Protein AF-A0A7W7NV38-F1 (afdb_monomer_lite)

Organism: NCBI:txid1428314

Secondary structure (DSSP, 8-state):
--------------------------PPPHHHHHHHHHHHHHHHHHHHHHHHHHHHHHHHHHHHHHHHHHHHT-----TT-HHHHHHHHHHHHHHHHHHHHHHHHHHHHHHHHHHHHHHHHHHHHHHTT-

Sequence (130 aa):
MTGDSAAVRAISPRFASVSVAQSAPATVPPERAAEVCEKAERVTAKAEAHFEKHRQLWTNRQYGQLLARDGERMAFRPNGMADDRKAHLMRAADHLVRQKQVQRISKIARAAQKMMMEGQTNRRQHEMGR

Structure (mmCIF, N/CA/C/O backbone):
data_AF-A0A7W7NV38-F1
#
_entry.id   AF-A0A7W7NV38-F1
#
loop_
_atom_site.group_PDB
_atom_site.id
_atom_site.type_symbol
_atom_site.label_atom_id
_atom_site.label_alt_id
_atom_site.label_comp_id
_atom_site.label_asym_id
_atom_site.label_entity_id
_atom_site.label_seq_id
_atom_site.pdbx_PDB_ins_code
_atom_site.Cartn_x
_atom_site.Cartn_y
_atom_site.Cartn_z
_atom_site.occupancy
_atom_site.B_iso_or_equiv
_atom_site.auth_seq_id
_atom_site.auth_comp_id
_atom_site.auth_asym_id
_atom_site.auth_atom_id
_atom_site.pdbx_PDB_model_num
ATOM 1 N N . MET A 1 1 ? -43.767 69.523 -19.121 1.00 43.31 1 MET A N 1
ATOM 2 C CA . MET A 1 1 ? -43.059 68.320 -19.597 1.00 43.31 1 MET A CA 1
ATOM 3 C C . MET A 1 1 ? -42.417 67.659 -18.397 1.00 43.31 1 MET A C 1
ATOM 5 O O . MET A 1 1 ? -41.551 68.243 -17.765 1.00 43.31 1 MET A O 1
ATOM 9 N N . THR A 1 2 ? -42.988 66.522 -18.028 1.00 42.59 2 THR A N 1
ATOM 10 C CA . THR A 1 2 ? -42.669 65.648 -16.898 1.00 42.59 2 THR A CA 1
ATOM 11 C C . THR A 1 2 ? -41.400 64.849 -17.175 1.00 42.59 2 THR A C 1
ATOM 13 O O . THR A 1 2 ? -41.271 64.258 -18.244 1.00 42.59 2 THR A O 1
ATOM 16 N N . GLY A 1 3 ? -40.487 64.815 -16.208 1.00 46.81 3 GLY A N 1
ATOM 17 C CA . GLY A 1 3 ? -39.299 63.968 -16.224 1.00 46.81 3 GLY A CA 1
ATOM 18 C C . GLY A 1 3 ? -39.090 63.369 -14.840 1.00 46.81 3 GLY A C 1
ATOM 19 O O . GLY A 1 3 ? -38.285 63.877 -14.066 1.00 46.81 3 GLY A O 1
ATOM 20 N N . ASP A 1 4 ? -39.865 62.328 -14.533 1.00 42.38 4 ASP A N 1
ATOM 21 C CA . ASP A 1 4 ? -39.663 61.447 -13.383 1.00 42.38 4 ASP A CA 1
ATOM 22 C C . ASP A 1 4 ? -38.309 60.744 -13.525 1.00 42.38 4 ASP A C 1
ATOM 24 O O . ASP A 1 4 ? -38.109 59.922 -14.421 1.00 42.38 4 ASP A O 1
ATOM 28 N N . SER A 1 5 ? -37.365 61.080 -12.645 1.00 49.31 5 SER A N 1
ATOM 29 C CA . SER A 1 5 ? -36.077 60.396 -12.557 1.00 49.31 5 SER A CA 1
ATOM 30 C C . SER A 1 5 ? -36.163 59.330 -11.469 1.00 49.31 5 SER A C 1
ATOM 32 O O . SER A 1 5 ? -36.357 59.617 -10.287 1.00 49.31 5 SER A O 1
ATOM 34 N N . ALA A 1 6 ? -36.103 58.081 -11.920 1.00 52.47 6 ALA A N 1
ATOM 35 C CA . ALA A 1 6 ? -36.383 56.875 -11.164 1.00 52.47 6 ALA A CA 1
ATOM 36 C C . ALA A 1 6 ? -35.445 56.680 -9.961 1.00 52.47 6 ALA A C 1
ATOM 38 O O . ALA A 1 6 ? -34.221 56.634 -10.083 1.00 52.47 6 ALA A O 1
ATOM 39 N N . ALA A 1 7 ? -36.055 56.472 -8.794 1.00 50.56 7 ALA A N 1
ATOM 40 C CA . ALA A 1 7 ? -35.396 56.002 -7.587 1.00 50.56 7 ALA A CA 1
ATOM 41 C C . ALA A 1 7 ? -34.881 54.564 -7.784 1.00 50.56 7 ALA A C 1
ATOM 43 O O . ALA A 1 7 ? -35.658 53.612 -7.891 1.00 50.56 7 ALA A O 1
ATOM 44 N N . VAL A 1 8 ? -33.559 54.399 -7.796 1.00 51.25 8 VAL A N 1
ATOM 45 C CA . VAL A 1 8 ? -32.898 53.090 -7.782 1.00 51.25 8 VAL A CA 1
ATOM 46 C C . VAL A 1 8 ? -33.066 52.487 -6.385 1.00 51.25 8 VAL A C 1
ATOM 48 O O . VAL A 1 8 ? -32.380 52.856 -5.434 1.00 51.25 8 VAL A O 1
ATOM 51 N N . ARG A 1 9 ? -34.029 51.571 -6.242 1.00 53.31 9 ARG A N 1
ATOM 52 C CA . ARG A 1 9 ? -34.214 50.762 -5.031 1.00 53.31 9 ARG A CA 1
ATOM 53 C C . ARG A 1 9 ? -33.021 49.819 -4.865 1.00 53.31 9 ARG A C 1
ATOM 55 O O . ARG A 1 9 ? -32.839 48.900 -5.658 1.00 53.31 9 ARG A O 1
ATOM 62 N N . ALA A 1 10 ? -32.240 50.033 -3.810 1.00 50.97 10 ALA A N 1
ATOM 63 C CA . ALA A 1 10 ? -31.220 49.100 -3.352 1.00 50.97 10 ALA A CA 1
ATOM 64 C C . ALA A 1 10 ? -31.880 47.776 -2.923 1.00 50.97 10 ALA A C 1
ATOM 66 O O . ALA A 1 10 ? -32.670 47.734 -1.979 1.00 50.97 10 ALA A O 1
ATOM 67 N N . ILE A 1 11 ? -31.573 46.694 -3.638 1.00 55.66 11 ILE A N 1
ATOM 68 C CA . ILE A 1 11 ? -31.994 45.334 -3.296 1.00 55.66 11 ILE A CA 1
ATOM 69 C C . ILE A 1 11 ? -30.910 44.747 -2.391 1.00 55.66 11 ILE A C 1
ATOM 71 O O . ILE A 1 11 ? -29.881 44.270 -2.863 1.00 55.66 11 ILE A O 1
ATOM 75 N N . SER A 1 12 ? -31.131 44.805 -1.080 1.00 55.31 12 SER A N 1
ATOM 76 C CA . SER A 1 12 ? -30.315 44.081 -0.103 1.00 55.31 12 SER A CA 1
ATOM 77 C C . SER A 1 12 ? -30.639 42.582 -0.169 1.00 55.31 12 SER A C 1
ATOM 79 O O . SER A 1 12 ? -31.794 42.215 0.069 1.00 55.31 12 SER A O 1
ATOM 81 N N . PRO A 1 13 ? -29.674 41.680 -0.427 1.00 58.84 13 PRO A N 1
ATOM 82 C CA . PRO A 1 13 ? -29.902 40.256 -0.233 1.00 58.84 13 PRO A CA 1
ATOM 83 C C . PRO A 1 13 ? -29.921 39.947 1.268 1.00 58.84 13 PRO A C 1
ATOM 85 O O . PRO A 1 13 ? -28.913 39.997 1.972 1.00 58.84 13 PRO A O 1
ATOM 88 N N . ARG A 1 14 ? -31.120 39.638 1.761 1.00 51.75 14 ARG A N 1
ATOM 89 C CA . ARG A 1 14 ? -31.396 39.162 3.115 1.00 51.75 14 ARG A CA 1
ATOM 90 C C . ARG A 1 14 ? -30.964 37.694 3.194 1.00 51.75 14 ARG A C 1
ATOM 92 O O . ARG A 1 14 ? -31.757 36.802 2.911 1.00 51.75 14 ARG A O 1
ATOM 99 N N . PHE A 1 15 ? -29.700 37.436 3.523 1.00 58.53 15 PHE A N 1
ATOM 100 C CA . PHE A 1 15 ? -29.247 36.075 3.806 1.00 58.53 15 PHE A CA 1
ATOM 101 C C . PHE A 1 15 ? -29.912 35.594 5.098 1.00 58.53 15 PHE A C 1
ATOM 103 O O . PHE A 1 15 ? -29.660 36.115 6.183 1.00 58.53 15 PHE A O 1
ATOM 110 N N . ALA A 1 16 ? -30.817 34.627 4.958 1.00 49.59 16 ALA A N 1
ATOM 111 C CA . ALA A 1 16 ? -31.389 33.895 6.071 1.00 49.59 16 ALA A CA 1
ATOM 112 C C . ALA A 1 16 ? -30.287 33.038 6.705 1.00 49.59 16 ALA A C 1
ATOM 114 O O . ALA A 1 16 ? -29.790 32.093 6.092 1.00 49.59 16 ALA A O 1
ATOM 115 N N . SER A 1 17 ? -29.901 33.378 7.931 1.00 50.66 17 SER A N 1
ATOM 116 C CA . SER A 1 17 ? -29.057 32.535 8.770 1.00 50.66 17 SER A CA 1
ATOM 117 C C . SER A 1 17 ? -29.823 31.253 9.098 1.00 50.66 17 SER A C 1
ATOM 119 O O . SER A 1 17 ? -30.638 31.220 10.018 1.00 50.66 17 SER A O 1
ATOM 121 N N . VAL A 1 18 ? -29.590 30.191 8.327 1.00 51.22 18 VAL A N 1
ATOM 122 C CA . VAL A 1 18 ? -29.953 28.833 8.736 1.00 51.22 18 VAL A CA 1
ATOM 123 C C . VAL A 1 18 ? -29.021 28.472 9.887 1.00 51.22 18 VAL A C 1
ATOM 125 O O . VAL A 1 18 ? -27.867 28.099 9.680 1.00 51.22 18 VAL A O 1
ATOM 128 N N . SER A 1 19 ? -29.517 28.631 11.114 1.00 52.88 19 SER A N 1
ATOM 129 C CA . SER A 1 19 ? -28.908 28.049 12.306 1.00 52.88 19 SER A CA 1
ATOM 130 C C . SER A 1 19 ? -28.938 26.532 12.164 1.00 52.88 19 SER A C 1
ATOM 132 O O . SER A 1 19 ? -29.910 25.872 12.529 1.00 52.88 19 SER A O 1
ATOM 134 N N . VAL A 1 20 ? -27.862 25.971 11.614 1.00 53.69 20 VAL A N 1
ATOM 135 C CA . VAL A 1 20 ? -27.536 24.560 11.790 1.00 53.69 20 VAL A CA 1
ATOM 136 C C . VAL A 1 20 ? -27.277 24.382 13.278 1.00 53.69 20 VAL A C 1
ATOM 138 O O . VAL A 1 20 ? -26.234 24.785 13.790 1.00 53.69 20 VAL A O 1
ATOM 141 N N . ALA A 1 21 ? -28.251 23.808 13.980 1.00 45.56 21 ALA A N 1
ATOM 142 C CA . ALA A 1 21 ? -28.031 23.245 15.296 1.00 45.56 21 ALA A CA 1
ATOM 143 C C . ALA A 1 21 ? -26.859 22.262 15.173 1.00 45.56 21 ALA A C 1
ATOM 145 O O . ALA A 1 21 ? -26.988 21.186 14.584 1.00 45.56 21 ALA A O 1
ATOM 146 N N . GLN A 1 22 ? -25.692 22.671 15.670 1.00 45.41 22 GLN A N 1
ATOM 147 C CA . GLN A 1 22 ? -24.541 21.805 15.853 1.00 45.41 22 GLN A CA 1
ATOM 148 C C . GLN A 1 22 ? -24.956 20.722 16.849 1.00 45.41 22 GLN A C 1
ATOM 150 O O . GLN A 1 22 ? -24.861 20.893 18.061 1.00 45.41 22 GLN A O 1
ATOM 155 N N . SER A 1 23 ? -25.465 19.604 16.330 1.00 47.59 23 SER A N 1
ATOM 156 C CA . SER A 1 23 ? -25.511 18.355 17.079 1.00 47.59 23 SER A CA 1
ATOM 157 C C . SER A 1 23 ? -24.083 18.051 17.501 1.00 47.59 23 SER A C 1
ATOM 159 O O . SER A 1 23 ? -23.236 17.751 16.657 1.00 47.59 23 SER A O 1
ATOM 161 N N . ALA A 1 24 ? -23.817 18.176 18.799 1.00 52.00 24 ALA A N 1
ATOM 162 C CA . ALA A 1 24 ? -22.558 17.773 19.396 1.00 52.00 24 ALA A CA 1
ATOM 163 C C . ALA A 1 24 ? -22.197 16.356 18.904 1.00 52.00 24 ALA A C 1
ATOM 165 O O . ALA A 1 24 ? -23.080 15.485 18.850 1.00 52.00 24 ALA A O 1
ATOM 166 N N . PRO A 1 25 ? -20.937 16.099 18.507 1.00 52.81 25 PRO A N 1
ATOM 167 C CA . PRO A 1 25 ? -20.530 14.752 18.149 1.00 52.81 25 PRO A CA 1
ATOM 168 C C . PRO A 1 25 ? -20.736 13.879 19.385 1.00 52.81 25 PRO A C 1
ATOM 170 O O . PRO A 1 25 ? -20.136 14.127 20.427 1.00 52.81 25 PRO A O 1
ATOM 173 N N . ALA A 1 26 ? -21.624 12.886 19.291 1.00 53.72 26 ALA A N 1
ATOM 174 C CA . ALA A 1 26 ? -21.798 11.913 20.360 1.00 53.72 26 ALA A CA 1
ATOM 175 C C . ALA A 1 26 ? -20.444 11.245 20.611 1.00 53.72 26 ALA A C 1
ATOM 177 O O . ALA A 1 26 ? -19.930 10.525 19.753 1.00 53.72 26 ALA A O 1
ATOM 178 N N . THR A 1 27 ? -19.846 11.537 21.760 1.00 60.56 27 THR A N 1
ATOM 179 C CA . THR A 1 27 ? -18.511 11.081 22.128 1.00 60.56 27 THR A CA 1
ATOM 180 C C . THR A 1 27 ? -18.498 9.554 22.131 1.00 60.56 27 THR A C 1
ATOM 182 O O . THR A 1 27 ? -19.240 8.918 22.883 1.00 60.56 27 THR A O 1
ATOM 185 N N . VAL A 1 28 ? -17.696 8.944 21.250 1.00 61.66 28 VAL A N 1
ATOM 186 C CA . VAL A 1 28 ? -17.423 7.501 21.318 1.00 61.66 28 VAL A CA 1
ATOM 187 C C . VAL A 1 28 ? -16.853 7.227 22.712 1.00 61.66 28 VAL A C 1
ATOM 189 O O . VAL A 1 28 ? -15.979 7.984 23.139 1.00 61.66 28 VAL A O 1
ATOM 192 N N . PRO A 1 29 ? -17.318 6.194 23.441 1.00 72.25 29 PRO A N 1
ATOM 193 C CA . PRO A 1 29 ? -16.708 5.849 24.718 1.00 72.25 29 PRO A CA 1
ATOM 194 C C . PRO A 1 29 ? -15.199 5.633 24.509 1.00 72.25 29 PRO A C 1
ATOM 196 O O . PRO A 1 29 ? -14.817 4.921 23.571 1.00 72.25 29 PRO A O 1
ATOM 199 N N . PRO A 1 30 ? -14.346 6.261 25.336 1.00 74.31 30 PRO A N 1
ATOM 200 C CA . PRO A 1 30 ? -12.910 6.361 25.077 1.00 74.31 30 PRO A CA 1
ATOM 201 C C . PRO A 1 30 ? -12.234 4.989 24.962 1.00 74.31 30 PRO A C 1
ATOM 203 O O . PRO A 1 30 ? -11.333 4.824 24.147 1.00 74.31 30 PRO A O 1
ATOM 206 N N . GLU A 1 31 ? -12.726 3.987 25.691 1.00 79.88 31 GLU A N 1
ATOM 207 C CA . GLU A 1 31 ? -12.229 2.605 25.654 1.00 79.88 31 GLU A CA 1
ATOM 208 C C . GLU A 1 31 ? -12.382 1.966 24.267 1.00 79.88 31 GLU A C 1
ATOM 210 O O . GLU A 1 31 ? -11.420 1.458 23.698 1.00 79.88 31 GLU A O 1
ATOM 215 N N . ARG A 1 32 ? -13.563 2.081 23.648 1.00 79.06 32 ARG A N 1
ATOM 216 C CA . ARG A 1 32 ? -13.806 1.528 22.307 1.00 79.06 32 ARG A CA 1
ATOM 217 C C . ARG A 1 32 ? -13.011 2.269 21.234 1.00 79.06 32 ARG A C 1
ATOM 219 O O . ARG A 1 32 ? -12.571 1.659 20.261 1.00 79.06 32 ARG A O 1
ATOM 226 N N . ALA A 1 33 ? -12.845 3.583 21.383 1.00 83.75 33 ALA A N 1
ATOM 227 C CA . ALA A 1 33 ? -11.993 4.356 20.485 1.00 83.75 33 ALA A CA 1
ATOM 228 C C . ALA A 1 33 ? -10.531 3.886 20.586 1.00 83.75 33 ALA A C 1
ATOM 230 O O . ALA A 1 33 ? -9.897 3.663 19.556 1.00 83.75 33 ALA A O 1
ATOM 231 N N . ALA A 1 34 ? -10.035 3.648 21.804 1.00 86.56 34 ALA A N 1
ATOM 232 C CA . ALA A 1 34 ? -8.693 3.124 22.043 1.00 86.56 34 A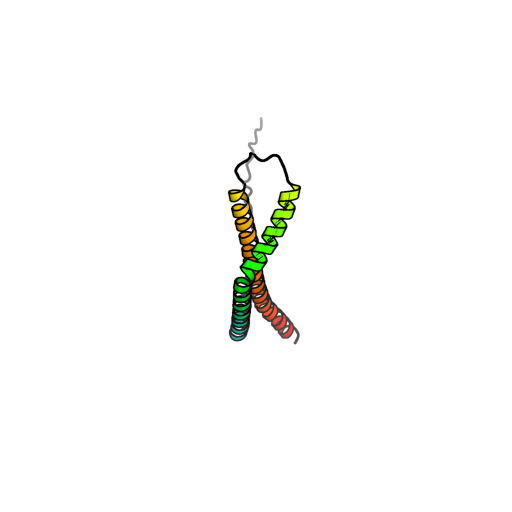LA A CA 1
ATOM 233 C C . ALA A 1 34 ? -8.494 1.724 21.437 1.00 86.56 34 ALA A C 1
ATOM 235 O O . ALA A 1 34 ? -7.513 1.510 20.729 1.00 86.56 34 ALA A O 1
ATOM 236 N N . GLU A 1 35 ? -9.447 0.803 21.611 1.00 89.31 35 GLU A N 1
ATOM 237 C CA . GLU A 1 35 ? -9.390 -0.540 21.008 1.00 89.31 35 GLU A CA 1
ATOM 238 C C . GLU A 1 35 ? -9.330 -0.498 19.472 1.00 89.31 35 GLU A C 1
ATOM 240 O O . GLU A 1 35 ? -8.566 -1.236 18.837 1.00 89.31 35 GLU A O 1
ATOM 245 N N . VAL A 1 36 ? -10.142 0.367 18.849 1.00 89.62 36 VAL A N 1
ATOM 246 C CA . VAL A 1 36 ? -10.150 0.540 17.389 1.00 89.62 36 VAL A CA 1
ATOM 247 C C . VAL A 1 36 ? -8.818 1.120 16.911 1.00 89.62 36 VAL A C 1
ATOM 249 O O . VAL A 1 36 ? -8.281 0.630 15.913 1.00 89.62 36 VAL A O 1
ATOM 252 N N . CYS A 1 37 ? -8.259 2.100 17.626 1.00 90.81 37 CYS A N 1
ATOM 253 C CA . CYS A 1 37 ? -6.941 2.665 17.337 1.00 90.81 37 CYS A CA 1
ATOM 254 C C . CYS A 1 37 ? -5.828 1.615 17.466 1.00 90.81 37 CYS A C 1
ATOM 256 O O . CYS A 1 37 ? -5.101 1.390 16.501 1.00 90.81 37 CYS A O 1
ATOM 258 N N . GLU A 1 38 ? -5.756 0.883 18.579 1.00 93.62 38 GLU A N 1
ATOM 259 C CA . GLU A 1 38 ? -4.739 -0.153 18.813 1.00 93.62 38 GLU A CA 1
ATOM 260 C C . GLU A 1 38 ? -4.809 -1.261 17.746 1.00 93.62 38 GLU A C 1
ATOM 262 O O . GLU A 1 38 ? -3.804 -1.778 17.243 1.00 93.62 38 GLU A O 1
ATOM 267 N N . LYS A 1 39 ? -6.023 -1.653 17.344 1.00 94.25 39 LYS A N 1
ATOM 268 C CA . LYS A 1 39 ? -6.206 -2.613 16.252 1.00 94.25 39 LYS A CA 1
ATOM 269 C C . LYS A 1 39 ? -5.751 -2.037 14.910 1.00 94.25 39 LYS A C 1
ATOM 271 O O . LYS A 1 39 ? -5.099 -2.753 14.147 1.00 94.25 39 LYS A O 1
ATOM 276 N N . ALA A 1 40 ? -6.072 -0.779 14.614 1.00 94.44 40 ALA A N 1
ATOM 277 C CA . ALA A 1 40 ? -5.646 -0.111 13.387 1.00 94.44 40 ALA A CA 1
ATOM 278 C C . ALA A 1 40 ? -4.117 0.013 13.307 1.00 94.44 40 ALA A C 1
ATOM 280 O O . ALA A 1 40 ? -3.542 -0.269 12.253 1.00 94.44 40 ALA A O 1
ATOM 281 N N . GLU A 1 41 ? -3.454 0.336 14.416 1.00 95.81 41 GLU A N 1
ATOM 282 C CA . GLU A 1 41 ? -1.994 0.386 14.529 1.00 95.81 41 GLU A CA 1
ATOM 283 C C . GLU A 1 41 ? -1.367 -0.983 14.266 1.00 95.81 41 GLU A C 1
ATOM 285 O O . GLU A 1 41 ? -0.519 -1.112 13.383 1.00 95.81 41 GLU A O 1
ATOM 290 N N . ARG A 1 42 ? -1.852 -2.047 14.924 1.00 96.94 42 ARG A N 1
ATOM 291 C CA . ARG A 1 42 ? -1.361 -3.418 14.683 1.00 96.94 42 ARG A CA 1
ATOM 292 C C . ARG A 1 42 ? -1.509 -3.849 13.227 1.00 96.94 42 ARG A C 1
ATOM 294 O O . ARG A 1 42 ? -0.626 -4.508 12.676 1.00 96.94 42 ARG A O 1
ATOM 301 N N . VAL A 1 43 ? -2.633 -3.518 12.592 1.00 96.94 43 VAL A N 1
ATOM 302 C CA . VAL A 1 43 ? -2.871 -3.851 11.179 1.00 96.94 43 VAL A CA 1
ATOM 303 C C . VAL A 1 43 ? -1.967 -3.025 10.263 1.00 96.94 43 VAL A C 1
ATOM 305 O O . VAL A 1 43 ? -1.453 -3.565 9.282 1.00 96.94 43 VAL A O 1
ATOM 308 N N . THR A 1 44 ? -1.729 -1.756 10.596 1.00 97.06 44 THR A N 1
ATOM 309 C CA . THR A 1 44 ? -0.812 -0.874 9.862 1.00 97.06 44 THR A CA 1
ATOM 310 C C . THR A 1 44 ? 0.620 -1.395 9.944 1.00 97.06 44 THR A C 1
ATOM 312 O O . THR A 1 44 ? 1.217 -1.648 8.900 1.00 97.06 44 THR A O 1
ATOM 315 N N . ALA A 1 45 ? 1.114 -1.719 11.141 1.00 96.94 45 ALA A N 1
ATOM 316 C CA . ALA A 1 45 ? 2.446 -2.290 11.343 1.00 96.94 45 ALA A CA 1
ATOM 317 C C . ALA A 1 45 ? 2.639 -3.607 10.569 1.00 96.94 45 ALA A C 1
ATOM 319 O O . ALA A 1 45 ? 3.653 -3.817 9.902 1.00 96.94 45 ALA A O 1
ATOM 320 N N . LYS A 1 46 ? 1.630 -4.493 10.566 1.00 97.06 46 LYS A N 1
ATOM 321 C CA . LYS A 1 46 ? 1.653 -5.712 9.735 1.00 97.06 46 LYS A CA 1
ATOM 322 C C . LYS A 1 46 ? 1.690 -5.393 8.240 1.00 97.06 46 LYS A C 1
ATOM 324 O O . LYS A 1 46 ? 2.375 -6.080 7.480 1.00 97.06 46 LYS A O 1
ATOM 329 N N . ALA A 1 47 ? 0.938 -4.388 7.794 1.00 95.88 47 ALA A N 1
ATOM 330 C CA . ALA A 1 47 ? 0.921 -3.974 6.396 1.00 95.88 47 ALA A CA 1
ATOM 331 C C . ALA A 1 47 ? 2.269 -3.387 5.956 1.00 95.88 47 ALA A C 1
ATOM 333 O O . ALA A 1 47 ? 2.692 -3.661 4.833 1.00 95.88 47 ALA A O 1
ATOM 334 N N . GLU A 1 48 ? 2.935 -2.623 6.819 1.00 96.88 48 GLU A N 1
ATOM 335 C CA . GLU A 1 48 ? 4.271 -2.059 6.600 1.00 96.88 48 GLU A CA 1
ATOM 336 C C . GLU A 1 48 ? 5.347 -3.144 6.572 1.00 96.88 48 GLU A C 1
ATOM 338 O O . GLU A 1 48 ? 6.089 -3.230 5.598 1.00 96.88 48 GLU A O 1
ATOM 343 N N . ALA A 1 49 ? 5.367 -4.051 7.551 1.00 97.56 49 ALA A N 1
ATOM 344 C CA . ALA A 1 49 ? 6.306 -5.174 7.564 1.00 97.56 49 ALA A CA 1
ATOM 345 C C . ALA A 1 49 ? 6.159 -6.061 6.314 1.00 97.56 49 ALA A C 1
ATOM 347 O O . ALA A 1 49 ? 7.139 -6.489 5.702 1.00 97.56 49 ALA A O 1
ATOM 348 N N . HIS A 1 50 ? 4.917 -6.311 5.888 1.00 97.31 50 HIS A N 1
ATOM 349 C CA . HIS A 1 50 ? 4.652 -7.060 4.665 1.00 97.31 50 HIS A CA 1
ATOM 350 C C . HIS A 1 50 ? 5.104 -6.309 3.411 1.00 97.31 50 HIS A C 1
ATOM 352 O O . HIS A 1 50 ? 5.563 -6.943 2.458 1.00 97.31 50 HIS A O 1
ATOM 358 N N . PHE A 1 51 ? 4.936 -4.984 3.393 1.00 97.00 51 PHE A N 1
ATOM 359 C CA . PHE A 1 51 ? 5.420 -4.143 2.310 1.00 97.00 51 PHE A CA 1
ATOM 360 C C . PHE A 1 51 ? 6.936 -4.211 2.219 1.00 97.00 51 PHE A C 1
ATOM 362 O O . PHE A 1 51 ? 7.433 -4.537 1.150 1.00 97.00 51 PHE A O 1
ATOM 369 N N . GLU A 1 52 ? 7.653 -4.014 3.321 1.00 96.38 52 GLU A N 1
ATOM 370 C CA . GLU A 1 52 ? 9.115 -4.018 3.311 1.00 96.38 52 GLU A CA 1
ATOM 371 C C . GLU A 1 52 ? 9.670 -5.361 2.821 1.00 96.38 52 GLU A C 1
ATOM 373 O O . GLU A 1 52 ? 10.491 -5.405 1.906 1.00 96.38 52 GLU A O 1
ATOM 378 N N . LYS A 1 53 ? 9.109 -6.475 3.311 1.00 97.62 53 LYS A N 1
ATOM 379 C CA . LYS A 1 53 ? 9.511 -7.826 2.891 1.00 97.62 53 LYS A CA 1
ATOM 380 C C . LYS A 1 53 ? 9.299 -8.097 1.395 1.00 97.62 53 LYS A C 1
ATOM 382 O O . LYS A 1 53 ? 10.068 -8.845 0.797 1.00 97.62 53 LYS A O 1
ATOM 387 N N . HIS A 1 54 ? 8.251 -7.539 0.786 1.00 97.50 54 HIS A N 1
ATOM 388 C CA .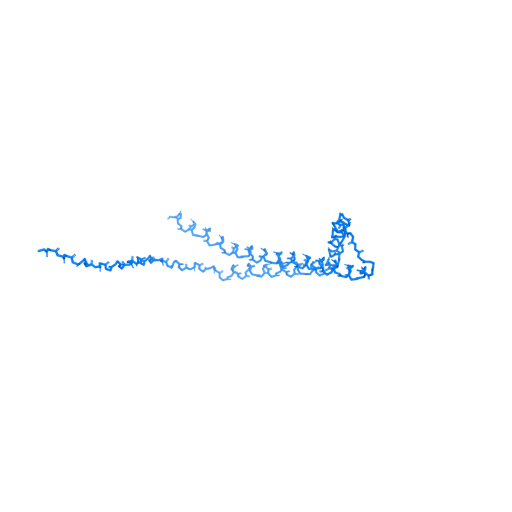 HIS A 1 54 ? 7.856 -7.870 -0.592 1.00 97.50 54 HIS A CA 1
ATOM 389 C C . HIS A 1 54 ? 8.033 -6.719 -1.586 1.00 97.50 54 HIS A C 1
ATOM 391 O O . HIS A 1 54 ? 7.728 -6.887 -2.770 1.00 97.50 54 HIS A O 1
ATOM 397 N N . ARG A 1 55 ? 8.546 -5.563 -1.148 1.00 96.69 55 ARG A N 1
ATOM 398 C CA . ARG A 1 55 ? 8.672 -4.357 -1.972 1.00 96.69 55 ARG A CA 1
ATOM 399 C C . ARG A 1 55 ? 9.452 -4.640 -3.245 1.00 96.69 55 ARG A C 1
ATOM 401 O O . ARG A 1 55 ? 8.964 -4.342 -4.329 1.00 96.69 55 ARG A O 1
ATOM 408 N N . GLN A 1 56 ? 10.621 -5.268 -3.130 1.00 95.88 56 GLN A N 1
ATOM 409 C CA . GLN A 1 56 ? 11.472 -5.557 -4.285 1.00 95.88 56 GLN A CA 1
ATOM 410 C C . GLN A 1 56 ? 10.790 -6.496 -5.291 1.00 95.88 56 GLN A C 1
ATOM 412 O O . GLN A 1 56 ? 10.801 -6.227 -6.492 1.00 95.88 56 GLN A O 1
ATOM 417 N N . LEU A 1 57 ? 10.131 -7.555 -4.807 1.00 97.81 57 LEU A N 1
ATOM 418 C CA . LEU A 1 57 ? 9.361 -8.485 -5.640 1.00 97.81 57 LEU A CA 1
ATOM 419 C C . LEU A 1 57 ? 8.265 -7.745 -6.425 1.00 97.81 57 LEU A C 1
ATOM 421 O O . LEU A 1 57 ? 8.098 -7.941 -7.630 1.00 97.81 57 LEU A O 1
ATOM 425 N N . TRP A 1 58 ? 7.517 -6.874 -5.749 1.00 97.81 58 TRP A N 1
ATOM 426 C CA . TRP A 1 58 ? 6.444 -6.106 -6.372 1.00 97.81 58 TRP A CA 1
ATOM 427 C C . TRP A 1 58 ? 6.960 -5.063 -7.352 1.00 97.81 58 TRP A C 1
ATOM 429 O O . TRP A 1 58 ? 6.376 -4.920 -8.427 1.00 97.81 58 TRP A O 1
ATOM 439 N N . THR A 1 59 ? 8.062 -4.387 -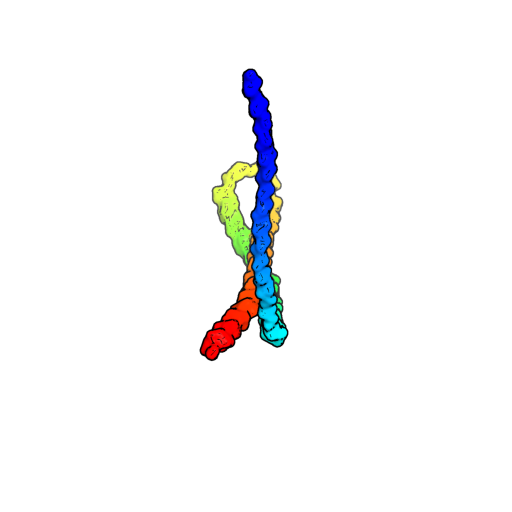7.029 1.00 97.00 59 THR A N 1
ATOM 440 C CA . THR A 1 59 ? 8.717 -3.436 -7.931 1.00 97.00 59 THR A CA 1
ATOM 441 C C . THR A 1 59 ? 9.167 -4.144 -9.202 1.00 97.00 59 THR A C 1
ATOM 443 O O . THR A 1 59 ? 8.833 -3.687 -10.290 1.00 97.00 59 THR A O 1
ATOM 446 N N . ASN A 1 60 ? 9.794 -5.319 -9.097 1.00 95.19 60 ASN A N 1
ATOM 447 C CA . ASN A 1 60 ? 10.195 -6.110 -10.264 1.00 95.19 60 ASN A CA 1
ATOM 448 C C . ASN A 1 60 ? 8.988 -6.542 -11.114 1.00 95.19 60 ASN A C 1
ATOM 450 O O . ASN A 1 60 ? 9.025 -6.458 -12.342 1.00 95.19 60 ASN A O 1
ATOM 454 N N . ARG A 1 61 ? 7.878 -6.940 -10.477 1.00 96.00 61 ARG A N 1
ATOM 455 C CA . ARG A 1 61 ? 6.635 -7.272 -11.190 1.00 96.00 61 ARG A CA 1
ATOM 456 C C . ARG A 1 61 ? 6.043 -6.061 -11.917 1.00 96.00 61 ARG A C 1
ATOM 458 O O . ARG A 1 61 ? 5.589 -6.200 -13.050 1.00 96.00 61 ARG A O 1
ATOM 465 N N . GLN A 1 62 ? 6.016 -4.884 -11.285 1.00 95.50 62 GLN A N 1
ATOM 466 C CA . GLN A 1 62 ? 5.547 -3.650 -11.930 1.00 95.50 62 GLN A CA 1
ATOM 467 C C . GLN A 1 62 ? 6.484 -3.214 -13.059 1.00 95.50 62 GLN A C 1
ATOM 469 O O . GLN A 1 62 ? 6.008 -2.814 -14.116 1.00 95.50 62 GLN A O 1
ATOM 474 N N . TYR A 1 63 ? 7.794 -3.361 -12.878 1.00 94.88 63 TYR A N 1
ATOM 475 C CA . TYR A 1 63 ? 8.783 -3.104 -13.917 1.00 94.88 63 TYR A CA 1
ATOM 476 C C . TYR A 1 63 ? 8.546 -3.983 -15.151 1.00 94.88 63 TYR A C 1
ATOM 478 O O . TYR A 1 63 ? 8.479 -3.456 -16.256 1.00 94.88 63 TYR A O 1
ATOM 486 N N . GLY A 1 64 ? 8.308 -5.288 -14.977 1.00 93.88 64 GLY A N 1
ATOM 487 C CA . GLY A 1 64 ? 7.958 -6.182 -16.088 1.00 93.88 64 GLY A CA 1
ATOM 488 C C . GLY A 1 64 ? 6.692 -5.752 -16.843 1.00 93.88 64 GLY A C 1
ATOM 489 O O . GLY A 1 64 ? 6.655 -5.793 -18.069 1.00 93.88 64 GLY A O 1
ATOM 490 N N . GLN A 1 65 ? 5.671 -5.263 -16.131 1.00 92.94 65 GLN A N 1
ATOM 491 C CA . GLN A 1 65 ? 4.450 -4.730 -16.755 1.00 92.94 65 GLN A CA 1
ATOM 492 C C . GLN A 1 65 ? 4.703 -3.433 -17.531 1.00 92.94 65 GLN A C 1
ATOM 494 O O . GLN A 1 65 ? 4.139 -3.237 -18.607 1.00 92.94 65 GLN A O 1
ATOM 499 N N . LEU A 1 66 ? 5.539 -2.543 -16.993 1.00 91.62 66 LEU A N 1
ATOM 500 C CA . LEU A 1 66 ? 5.931 -1.313 -17.677 1.00 91.62 66 LEU A CA 1
ATOM 501 C C . LEU A 1 66 ? 6.769 -1.616 -18.920 1.00 91.62 66 LEU A C 1
ATOM 503 O O . LEU A 1 66 ? 6.536 -1.006 -19.955 1.00 91.62 66 LEU A O 1
ATOM 507 N N . LEU A 1 67 ? 7.679 -2.590 -18.845 1.00 90.12 67 LEU A N 1
ATOM 508 C CA . LEU A 1 67 ? 8.444 -3.057 -19.999 1.00 90.12 67 LEU A CA 1
ATOM 509 C C . LEU A 1 67 ? 7.542 -3.581 -21.116 1.00 90.12 67 LEU A C 1
ATOM 511 O O . LEU A 1 67 ? 7.757 -3.209 -22.265 1.00 90.12 67 LEU A O 1
ATOM 515 N N . ALA A 1 68 ? 6.538 -4.401 -20.790 1.00 88.38 68 ALA A N 1
ATOM 516 C CA . ALA A 1 68 ? 5.598 -4.926 -21.781 1.00 88.38 68 ALA A CA 1
ATOM 517 C C . ALA A 1 68 ? 4.840 -3.793 -22.499 1.00 88.38 68 ALA A C 1
ATOM 519 O O . ALA A 1 68 ? 4.810 -3.746 -23.725 1.00 88.38 68 ALA A O 1
ATOM 520 N N . ARG A 1 69 ? 4.324 -2.817 -21.739 1.00 84.50 69 ARG A N 1
ATOM 521 C CA . ARG A 1 69 ? 3.616 -1.642 -22.284 1.00 84.50 69 ARG 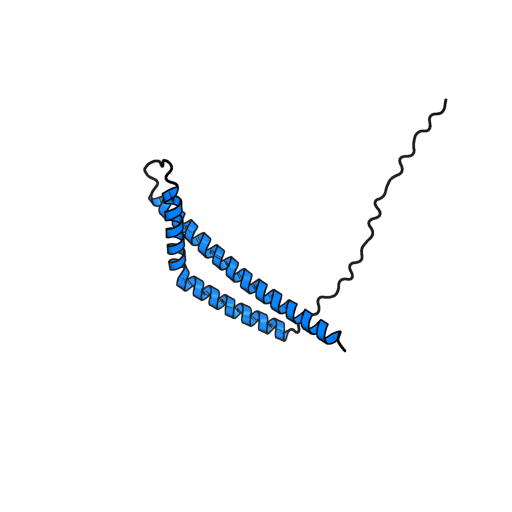A CA 1
ATOM 522 C C . ARG A 1 69 ? 4.508 -0.725 -23.119 1.00 84.50 69 ARG A C 1
ATOM 524 O O . ARG A 1 69 ? 4.062 -0.149 -24.104 1.00 84.50 69 ARG A O 1
ATOM 531 N N . ASP A 1 70 ? 5.754 -0.538 -22.697 1.00 75.06 70 ASP A N 1
ATOM 532 C CA . ASP A 1 70 ? 6.707 0.340 -23.381 1.00 75.06 70 ASP A CA 1
ATOM 533 C C . ASP A 1 70 ? 7.330 -0.358 -24.609 1.00 75.06 70 ASP A C 1
ATOM 535 O O . ASP A 1 70 ? 7.779 0.312 -25.534 1.00 75.06 70 ASP A O 1
ATOM 539 N N . GLY A 1 71 ? 7.328 -1.698 -24.650 1.00 66.44 71 GLY A N 1
ATOM 540 C CA . GLY A 1 71 ? 7.690 -2.510 -25.817 1.00 66.44 71 GLY A CA 1
ATOM 541 C C . GLY A 1 71 ? 6.664 -2.447 -26.955 1.00 66.44 71 GLY A C 1
ATOM 542 O O . GLY A 1 71 ? 7.055 -2.435 -28.116 1.00 66.44 71 GLY A O 1
ATOM 543 N N . GLU A 1 72 ? 5.372 -2.308 -26.641 1.00 61.31 72 GLU A N 1
ATOM 544 C CA . GLU A 1 72 ? 4.311 -2.044 -27.632 1.00 61.31 72 GLU A CA 1
ATOM 545 C C . GLU A 1 72 ? 4.395 -0.625 -28.228 1.00 61.31 72 GLU A C 1
ATOM 547 O O . GLU A 1 72 ? 3.908 -0.365 -29.325 1.00 61.31 72 GLU A O 1
ATOM 552 N N . ARG A 1 73 ? 5.042 0.306 -27.517 1.00 61.03 73 ARG A N 1
ATOM 553 C CA . ARG A 1 73 ? 5.154 1.732 -27.859 1.00 61.03 73 ARG A CA 1
ATOM 554 C C . ARG A 1 73 ? 6.447 2.102 -28.595 1.00 61.03 73 ARG A C 1
ATOM 556 O O . ARG A 1 73 ? 6.847 3.260 -28.516 1.00 61.03 73 ARG A O 1
ATOM 563 N N . MET A 1 74 ? 7.103 1.162 -29.287 1.00 56.22 74 MET A N 1
ATOM 564 C CA . MET A 1 74 ? 8.375 1.364 -30.012 1.00 56.22 74 MET A CA 1
ATOM 565 C C . MET A 1 74 ? 8.269 2.414 -31.138 1.00 56.22 74 MET A C 1
ATOM 567 O O . MET A 1 74 ? 8.279 2.110 -32.326 1.00 56.22 74 MET A O 1
ATOM 571 N N . ALA A 1 75 ? 8.188 3.681 -30.749 1.00 57.69 75 ALA A N 1
ATOM 572 C CA . ALA A 1 75 ? 8.446 4.834 -31.578 1.00 57.69 75 ALA A CA 1
ATOM 573 C C . ALA A 1 75 ? 9.958 5.078 -31.582 1.00 57.69 75 ALA A C 1
ATOM 575 O O . ALA A 1 75 ? 10.586 5.090 -30.520 1.00 57.69 75 ALA A O 1
ATOM 576 N N . PHE A 1 76 ? 10.500 5.239 -32.790 1.00 54.75 76 PHE A N 1
ATOM 577 C CA . PHE A 1 76 ? 11.817 5.779 -33.137 1.00 54.75 76 PHE A CA 1
ATOM 578 C C . PHE A 1 76 ? 12.547 6.433 -31.948 1.00 54.75 76 PHE A C 1
ATOM 580 O O . PHE A 1 76 ? 12.188 7.532 -31.521 1.00 54.75 76 PHE A O 1
ATOM 587 N N . ARG A 1 77 ? 13.570 5.766 -31.396 1.00 61.28 77 ARG A N 1
ATOM 588 C CA . ARG A 1 77 ? 14.439 6.361 -30.369 1.00 61.28 77 ARG A CA 1
ATOM 589 C C . ARG A 1 77 ? 15.849 6.573 -30.915 1.00 61.28 77 ARG A C 1
ATOM 591 O O . ARG A 1 77 ? 16.362 5.682 -31.588 1.00 61.28 77 ARG A O 1
ATOM 598 N N . PRO A 1 78 ? 16.486 7.715 -30.607 1.00 62.00 78 PRO A N 1
ATOM 599 C CA . PRO A 1 78 ? 17.889 7.931 -30.926 1.00 62.00 78 PRO A CA 1
ATOM 600 C C . PRO A 1 78 ? 18.771 6.961 -30.123 1.00 62.00 78 PRO A C 1
ATOM 602 O O . PRO A 1 78 ? 18.551 6.736 -28.928 1.00 62.00 78 PRO A O 1
ATOM 605 N N . ASN A 1 79 ? 19.756 6.364 -30.793 1.00 59.59 79 ASN A N 1
ATOM 606 C CA . ASN A 1 79 ? 20.670 5.383 -30.210 1.00 59.59 79 ASN A CA 1
ATOM 607 C C . ASN A 1 79 ? 21.520 6.031 -29.097 1.00 59.59 79 ASN A C 1
ATOM 609 O O . ASN A 1 79 ? 22.156 7.052 -29.336 1.00 59.59 79 ASN A O 1
ATOM 613 N N . GLY A 1 80 ? 21.532 5.441 -27.890 1.00 63.34 80 GLY A N 1
ATOM 614 C CA . GLY A 1 80 ? 22.410 5.856 -26.776 1.00 63.34 80 GLY A CA 1
ATOM 615 C C . GLY A 1 80 ? 21.760 6.006 -25.389 1.00 63.34 80 GLY A C 1
ATOM 616 O O . GLY A 1 80 ? 22.472 6.082 -24.399 1.00 63.34 80 GLY A O 1
ATOM 617 N N . MET A 1 81 ? 20.425 5.995 -25.278 1.00 64.44 81 MET A N 1
ATOM 618 C CA . MET A 1 81 ? 19.688 6.291 -24.023 1.00 64.44 81 MET A CA 1
ATOM 619 C C . MET A 1 81 ? 19.181 5.042 -23.260 1.00 64.44 81 MET A C 1
ATOM 621 O O . MET A 1 81 ? 18.180 5.091 -22.539 1.00 64.44 81 MET A O 1
ATOM 625 N N . ALA A 1 82 ? 19.793 3.872 -23.464 1.00 63.03 82 ALA A N 1
ATOM 626 C CA . ALA A 1 82 ? 19.245 2.601 -22.974 1.00 63.03 82 ALA A CA 1
ATOM 627 C C . ALA A 1 82 ? 19.344 2.425 -21.443 1.00 63.03 82 ALA A C 1
ATOM 629 O O . ALA A 1 82 ? 18.378 1.972 -20.819 1.00 63.03 82 ALA A O 1
ATOM 630 N N . ASP A 1 83 ? 20.461 2.820 -20.825 1.00 63.53 83 ASP A N 1
ATOM 631 C CA . ASP A 1 83 ? 20.671 2.666 -19.377 1.00 63.53 83 ASP A CA 1
ATOM 632 C C . ASP A 1 83 ? 19.793 3.619 -18.553 1.00 63.53 83 ASP A C 1
ATOM 634 O O . ASP A 1 83 ? 19.196 3.216 -17.545 1.00 63.53 83 ASP A O 1
ATOM 638 N N . ASP A 1 84 ? 19.576 4.837 -19.056 1.00 77.75 84 ASP A N 1
ATOM 639 C CA . ASP A 1 84 ? 18.630 5.791 -18.474 1.00 77.75 84 ASP A CA 1
ATOM 640 C C . ASP A 1 84 ? 17.196 5.257 -18.475 1.00 77.75 84 ASP A C 1
ATOM 642 O O . ASP A 1 84 ? 16.434 5.488 -17.529 1.00 77.75 84 ASP A O 1
ATOM 646 N N . ARG A 1 85 ? 16.822 4.471 -19.494 1.00 80.31 85 ARG A N 1
ATOM 647 C CA . ARG A 1 85 ? 15.481 3.882 -19.600 1.00 80.31 85 ARG A CA 1
ATOM 648 C C . ARG A 1 85 ? 15.230 2.854 -18.508 1.00 80.31 85 ARG A C 1
ATOM 650 O O . ARG A 1 85 ? 14.186 2.909 -17.857 1.00 80.31 85 ARG A O 1
ATOM 657 N N . LYS A 1 86 ? 16.153 1.913 -18.298 1.00 86.69 86 LYS A N 1
ATOM 658 C CA . LYS A 1 86 ? 15.996 0.884 -17.259 1.00 86.69 86 LYS A CA 1
ATOM 659 C C . LYS A 1 86 ? 15.855 1.535 -15.885 1.00 86.69 86 LYS A C 1
ATOM 661 O O . LYS A 1 86 ? 14.924 1.208 -15.147 1.00 86.69 86 LYS A O 1
ATOM 666 N N . ALA A 1 87 ? 16.728 2.492 -15.570 1.00 88.06 87 ALA A N 1
ATOM 667 C CA . ALA A 1 87 ? 16.667 3.238 -14.318 1.00 88.06 87 ALA A CA 1
ATOM 668 C C . ALA A 1 87 ? 15.354 4.029 -14.183 1.00 88.06 87 ALA A C 1
ATOM 670 O O . ALA A 1 87 ? 14.724 4.013 -13.125 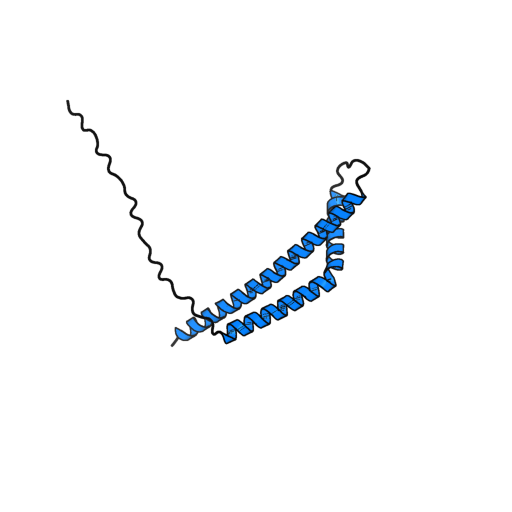1.00 88.06 87 ALA A O 1
ATOM 671 N N . HIS A 1 88 ? 14.895 4.679 -15.256 1.00 89.50 88 HIS A N 1
ATOM 672 C CA . HIS A 1 88 ? 13.622 5.399 -15.279 1.00 89.50 88 HIS A CA 1
ATOM 673 C C . HIS A 1 88 ? 12.424 4.480 -15.004 1.00 89.50 88 HIS A C 1
ATOM 675 O O . HIS A 1 88 ? 11.622 4.767 -14.115 1.00 89.50 88 HIS A O 1
ATOM 681 N N . LEU A 1 89 ? 12.328 3.350 -15.704 1.00 90.94 89 LEU A N 1
ATOM 682 C CA . LEU A 1 89 ? 11.236 2.392 -15.531 1.00 90.94 89 LEU A CA 1
ATOM 683 C C . LEU A 1 89 ? 11.256 1.735 -14.145 1.00 90.94 89 LEU A C 1
ATOM 685 O O . LEU A 1 89 ? 10.199 1.537 -13.551 1.00 90.94 89 LEU A O 1
ATOM 689 N N . MET A 1 90 ? 12.438 1.445 -13.595 1.00 93.31 90 MET A N 1
ATOM 690 C CA . MET A 1 90 ? 12.570 0.948 -12.222 1.00 93.31 90 MET A CA 1
ATOM 691 C C . MET A 1 90 ? 12.106 1.981 -11.189 1.00 93.31 90 MET A C 1
ATOM 693 O O . MET A 1 90 ? 11.383 1.627 -10.257 1.00 93.31 90 MET A O 1
ATOM 697 N N . ARG A 1 91 ? 12.451 3.265 -11.369 1.00 93.25 91 ARG A N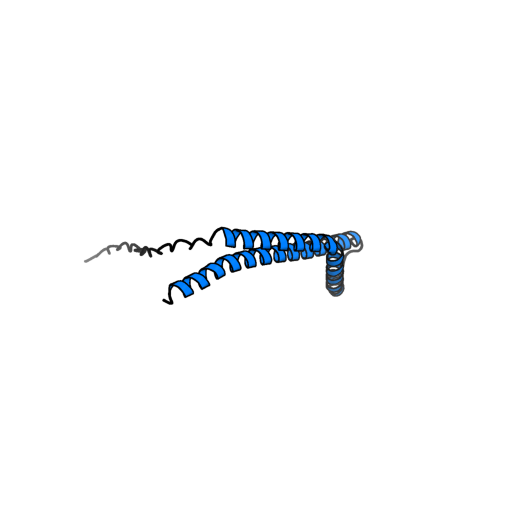 1
ATOM 698 C CA . ARG A 1 91 ? 11.950 4.356 -10.512 1.00 93.25 91 ARG A CA 1
ATOM 699 C C . ARG A 1 91 ? 10.429 4.487 -10.598 1.00 93.25 91 ARG A C 1
ATOM 701 O O . ARG A 1 91 ? 9.770 4.600 -9.566 1.00 93.25 91 ARG A O 1
ATOM 708 N N . ALA A 1 92 ? 9.867 4.415 -11.803 1.00 94.62 92 ALA A N 1
ATOM 709 C CA . ALA A 1 92 ? 8.421 4.446 -12.007 1.00 94.62 92 ALA A CA 1
ATOM 710 C C . ALA A 1 92 ? 7.723 3.245 -11.341 1.00 94.62 92 ALA A C 1
ATOM 712 O O . ALA A 1 92 ? 6.710 3.413 -10.661 1.00 94.62 92 ALA A O 1
ATOM 713 N N . ALA A 1 93 ? 8.288 2.042 -11.474 1.00 95.88 93 ALA A N 1
ATOM 714 C CA . ALA A 1 93 ? 7.776 0.837 -10.832 1.00 95.88 93 ALA A CA 1
ATOM 715 C C . ALA A 1 93 ? 7.775 0.950 -9.298 1.00 95.88 93 ALA A C 1
ATOM 717 O O . ALA A 1 93 ? 6.756 0.656 -8.669 1.00 95.88 93 ALA A O 1
ATOM 718 N N . ASP A 1 94 ? 8.873 1.423 -8.696 1.00 96.19 94 ASP A N 1
ATOM 719 C CA . ASP A 1 94 ? 8.964 1.626 -7.243 1.00 96.19 94 ASP A CA 1
ATOM 720 C C . ASP A 1 94 ? 7.946 2.669 -6.766 1.00 96.19 94 ASP A C 1
ATOM 722 O O . ASP A 1 94 ? 7.269 2.468 -5.756 1.00 96.19 94 ASP A O 1
ATOM 726 N N . HIS A 1 95 ? 7.767 3.752 -7.528 1.00 97.00 95 HIS A N 1
ATOM 727 C CA . HIS A 1 95 ? 6.775 4.778 -7.220 1.00 97.00 95 HIS A CA 1
ATOM 728 C C . HIS A 1 95 ? 5.346 4.215 -7.195 1.00 97.00 95 HIS A C 1
ATOM 730 O O . HIS A 1 95 ? 4.608 4.458 -6.240 1.00 97.00 95 HIS A O 1
ATOM 736 N N . LEU A 1 96 ? 4.965 3.403 -8.188 1.00 96.31 96 LEU A N 1
ATOM 737 C CA . LEU A 1 96 ? 3.646 2.756 -8.230 1.00 96.31 96 LEU A CA 1
ATOM 738 C C . LEU A 1 96 ? 3.420 1.818 -7.037 1.00 96.31 96 LEU A C 1
ATOM 740 O O . LEU A 1 96 ? 2.325 1.772 -6.473 1.00 96.31 96 LEU A O 1
ATOM 744 N N . VAL A 1 97 ? 4.452 1.073 -6.636 1.00 97.25 97 VAL A N 1
ATOM 745 C CA . VAL A 1 97 ? 4.392 0.177 -5.473 1.00 97.25 97 VAL A CA 1
ATOM 746 C C . VAL A 1 97 ? 4.208 0.973 -4.179 1.00 97.25 97 VAL A C 1
ATOM 748 O O . VAL A 1 97 ? 3.325 0.643 -3.384 1.00 97.25 97 VAL A O 1
ATOM 751 N N . ARG A 1 98 ? 4.950 2.072 -3.997 1.00 96.88 98 ARG A N 1
ATOM 752 C CA . ARG A 1 98 ? 4.784 2.978 -2.848 1.00 96.88 98 ARG A CA 1
ATOM 753 C C . ARG A 1 98 ? 3.398 3.621 -2.811 1.00 96.88 98 ARG A C 1
ATOM 755 O O . ARG A 1 98 ? 2.771 3.631 -1.756 1.00 96.88 98 ARG A O 1
ATOM 762 N N . GLN A 1 99 ? 2.880 4.095 -3.944 1.00 97.56 99 GLN A N 1
ATOM 763 C CA . GLN A 1 99 ? 1.527 4.661 -4.011 1.00 97.56 99 GLN A CA 1
ATOM 764 C C . GLN A 1 99 ? 0.462 3.652 -3.565 1.00 97.56 99 GLN A C 1
ATOM 766 O O . GLN A 1 99 ? -0.424 3.993 -2.781 1.00 97.56 99 GLN A O 1
ATOM 771 N N . LYS A 1 100 ? 0.563 2.392 -4.013 1.00 95.88 100 LYS A N 1
ATOM 772 C CA . LYS A 1 100 ? -0.351 1.322 -3.581 1.00 95.88 100 LYS A CA 1
ATOM 773 C C . LYS A 1 100 ? -0.280 1.083 -2.072 1.00 95.88 100 LYS A C 1
ATOM 775 O O . LYS A 1 100 ? -1.318 0.858 -1.451 1.00 95.88 100 LYS A O 1
ATOM 780 N N . GLN A 1 101 ? 0.908 1.169 -1.473 1.00 96.88 101 GLN A N 1
ATOM 781 C CA . GLN A 1 101 ? 1.064 1.052 -0.023 1.00 96.88 101 GLN A CA 1
ATOM 782 C C . GLN A 1 101 ? 0.432 2.225 0.726 1.00 96.88 101 GLN A C 1
ATOM 784 O O . GLN A 1 101 ? -0.320 1.997 1.671 1.00 96.88 101 GLN A O 1
ATOM 789 N N . VAL A 1 102 ? 0.653 3.462 0.273 1.00 97.19 102 VAL A N 1
ATOM 790 C CA . VAL A 1 102 ? 0.001 4.649 0.851 1.00 97.19 102 VAL A CA 1
ATOM 791 C C . VAL A 1 102 ? -1.519 4.489 0.809 1.00 97.19 102 VAL A C 1
ATOM 793 O O . VAL A 1 102 ? -2.184 4.632 1.832 1.00 97.19 102 VAL A O 1
ATOM 796 N N . GLN A 1 103 ? -2.077 4.082 -0.336 1.00 97.44 103 GLN A N 1
ATOM 797 C CA . GLN A 1 103 ? -3.513 3.822 -0.469 1.00 97.44 103 GLN A CA 1
ATOM 798 C C . GLN A 1 103 ? -4.006 2.722 0.481 1.00 97.44 103 GLN A C 1
ATOM 800 O O . GLN A 1 103 ? -5.105 2.829 1.028 1.00 97.44 103 GLN A O 1
ATOM 805 N N . ARG A 1 104 ? -3.220 1.658 0.683 1.00 96.00 104 ARG A N 1
ATOM 806 C CA . ARG A 1 104 ? -3.549 0.577 1.622 1.00 96.00 104 ARG A CA 1
ATOM 807 C C . ARG A 1 104 ? -3.625 1.095 3.058 1.00 96.00 104 ARG A C 1
ATOM 809 O O . ARG A 1 104 ? -4.608 0.805 3.735 1.00 96.00 104 ARG A O 1
ATOM 816 N N . ILE A 1 105 ? -2.648 1.891 3.490 1.00 96.75 105 ILE A N 1
ATOM 817 C CA . ILE A 1 105 ? -2.634 2.514 4.822 1.00 96.75 105 ILE A CA 1
ATOM 818 C C . ILE A 1 105 ? -3.830 3.462 4.978 1.00 96.75 105 ILE A C 1
ATOM 820 O O . ILE A 1 105 ? -4.575 3.364 5.952 1.00 96.75 105 ILE A O 1
ATOM 824 N N . SER A 1 106 ? -4.112 4.304 3.978 1.00 95.94 106 SER A N 1
ATOM 825 C CA . SER A 1 106 ? -5.284 5.188 4.008 1.00 95.94 106 SER A CA 1
ATOM 826 C C . SER A 1 106 ? -6.605 4.419 4.118 1.00 95.94 106 SER A C 1
ATOM 828 O O . SER A 1 106 ? -7.526 4.877 4.790 1.00 95.94 106 SER A O 1
ATOM 830 N N . LYS A 1 107 ? -6.723 3.242 3.488 1.00 96.56 107 LYS A N 1
ATOM 831 C CA . LYS A 1 107 ? -7.911 2.381 3.625 1.00 96.56 107 LYS A CA 1
ATOM 832 C C . LYS A 1 107 ? -8.062 1.829 5.042 1.00 96.56 107 LYS A C 1
ATOM 834 O O . LYS A 1 107 ? -9.186 1.790 5.533 1.00 96.56 107 LYS A O 1
ATOM 839 N N . ILE A 1 108 ? -6.965 1.445 5.698 1.00 93.56 108 ILE A N 1
ATOM 840 C CA . ILE A 1 108 ? -6.981 1.002 7.102 1.00 93.56 108 ILE A CA 1
ATOM 841 C C . ILE A 1 108 ? -7.476 2.143 7.999 1.00 93.56 108 ILE A C 1
ATOM 843 O O . ILE A 1 108 ? -8.412 1.946 8.772 1.00 93.56 108 ILE A O 1
ATOM 847 N N . ALA A 1 109 ? -6.932 3.351 7.826 1.00 93.25 109 ALA A N 1
ATOM 848 C CA . ALA A 1 109 ? -7.354 4.529 8.585 1.00 93.25 109 ALA A CA 1
ATOM 849 C C . ALA A 1 109 ? -8.843 4.864 8.372 1.00 93.25 109 ALA A C 1
ATOM 851 O O . ALA A 1 109 ? -9.579 5.079 9.333 1.00 93.25 109 ALA A O 1
ATOM 852 N N . ARG A 1 110 ? -9.326 4.835 7.121 1.00 94.00 110 ARG A N 1
ATOM 853 C CA . ARG A 1 110 ? -10.751 5.052 6.810 1.00 94.00 110 ARG A CA 1
ATOM 854 C C . ARG A 1 110 ? -11.652 3.978 7.420 1.00 94.00 110 ARG A C 1
ATOM 856 O O . ARG A 1 110 ? -12.739 4.297 7.889 1.00 94.00 110 ARG A O 1
ATOM 863 N N . ALA A 1 111 ? -11.220 2.718 7.425 1.00 92.12 111 ALA A N 1
ATOM 864 C CA . ALA A 1 111 ? -11.972 1.638 8.058 1.00 92.12 111 ALA A CA 1
ATOM 865 C C . ALA A 1 111 ? -12.068 1.836 9.579 1.00 92.12 111 ALA A C 1
ATOM 867 O O . ALA A 1 111 ? -13.151 1.682 10.138 1.00 92.12 111 ALA A O 1
ATOM 868 N N . ALA A 1 112 ? -10.976 2.252 10.229 1.00 91.88 112 ALA A N 1
ATOM 869 C CA . ALA A 1 112 ? -10.975 2.595 11.650 1.00 91.88 112 ALA A CA 1
ATOM 870 C C . ALA A 1 112 ? -11.945 3.753 11.952 1.00 91.88 112 ALA A C 1
ATOM 872 O O . ALA A 1 112 ? -12.776 3.647 12.851 1.00 91.88 112 ALA A O 1
ATOM 873 N N . GLN A 1 113 ? -11.923 4.814 11.136 1.00 90.25 113 GLN A N 1
ATOM 874 C CA . GLN A 1 113 ? -12.879 5.925 11.237 1.00 90.25 113 GLN A CA 1
ATOM 875 C C . GLN A 1 113 ? -14.333 5.466 11.089 1.00 90.25 113 GLN A C 1
ATOM 877 O O . GLN A 1 113 ? -15.181 5.844 11.896 1.00 90.25 113 GLN A O 1
ATOM 882 N N . LYS A 1 114 ? -14.620 4.602 10.109 1.00 89.38 114 LYS A N 1
ATOM 883 C CA . LYS A 1 114 ? -15.965 4.048 9.910 1.00 89.38 114 LYS A CA 1
ATOM 884 C C . LYS A 1 114 ? -16.430 3.237 11.121 1.00 89.38 114 LYS A C 1
ATOM 886 O O . LYS A 1 114 ? -17.559 3.414 11.559 1.00 89.38 114 LYS A O 1
ATOM 891 N N . MET A 1 115 ? -15.560 2.410 11.706 1.00 85.81 115 MET A N 1
ATOM 892 C CA . MET A 1 115 ? -15.880 1.620 12.905 1.00 85.81 115 MET A CA 1
ATOM 893 C C . MET A 1 115 ? -16.182 2.493 14.128 1.00 85.81 115 MET A C 1
ATOM 895 O O . MET A 1 115 ? -17.059 2.148 14.923 1.00 85.81 115 MET A O 1
ATOM 899 N N . MET A 1 116 ? -15.493 3.629 14.268 1.00 84.69 116 MET A N 1
ATOM 900 C CA . MET A 1 116 ? -15.796 4.606 15.315 1.00 84.69 116 MET A CA 1
ATOM 901 C C . MET A 1 116 ? -17.183 5.237 15.113 1.00 84.69 116 MET A C 1
ATOM 903 O O . MET A 1 116 ? -17.920 5.388 16.084 1.00 84.69 116 MET A O 1
ATOM 907 N N . MET A 1 117 ? -17.571 5.533 13.867 1.00 79.88 117 MET A N 1
ATOM 908 C CA . MET A 1 117 ? -18.878 6.124 13.538 1.00 79.88 117 MET A CA 1
ATOM 909 C C . MET A 1 117 ? -20.045 5.124 13.612 1.00 79.88 117 MET A C 1
ATOM 911 O O . MET A 1 117 ? -21.089 5.433 14.179 1.00 79.88 117 MET A O 1
ATOM 915 N N . GLU A 1 118 ? -19.888 3.900 13.102 1.00 74.75 118 GLU A N 1
ATOM 916 C CA . GLU A 1 118 ? -20.929 2.853 13.159 1.00 74.75 118 GLU A CA 1
ATOM 917 C C . GLU A 1 118 ? -21.218 2.402 14.600 1.00 74.75 118 GLU A C 1
ATOM 919 O O . GLU A 1 118 ? -22.340 2.026 14.949 1.00 74.75 118 GLU A O 1
ATOM 924 N N . GLY A 1 119 ? -20.222 2.505 15.487 1.00 60.97 119 GLY A N 1
ATOM 925 C CA . GLY A 1 119 ? -20.430 2.343 16.921 1.00 60.97 119 GLY A CA 1
ATOM 926 C C . GLY A 1 119 ? -21.400 3.356 17.537 1.00 60.97 119 GLY A C 1
ATOM 927 O O . GLY A 1 119 ? -22.019 3.041 18.554 1.00 60.97 119 GLY A O 1
ATOM 928 N N . GLN A 1 120 ? -21.567 4.531 16.921 1.00 58.75 120 GLN A N 1
ATOM 929 C CA . GLN A 1 120 ? -22.466 5.592 17.383 1.00 58.75 120 GLN A CA 1
ATOM 930 C C . GLN A 1 120 ? -23.900 5.392 16.878 1.00 58.75 120 GLN A C 1
ATOM 932 O O . GLN A 1 120 ? -24.851 5.631 17.624 1.00 58.75 120 GLN A O 1
ATOM 937 N N . THR A 1 121 ? -24.082 4.933 15.635 1.00 58.41 121 THR A N 1
ATOM 938 C CA . THR A 1 121 ? -25.416 4.767 15.030 1.00 58.41 121 THR A CA 1
ATOM 939 C C . THR A 1 121 ? -26.215 3.640 15.677 1.00 58.41 121 THR A C 1
ATOM 941 O O . THR A 1 121 ? -27.400 3.822 15.950 1.00 58.41 121 THR A O 1
ATOM 944 N N . ASN A 1 122 ? -25.570 2.516 16.010 1.00 58.09 122 ASN A N 1
ATOM 945 C CA . ASN A 1 122 ? -26.255 1.384 16.647 1.00 58.09 122 ASN A CA 1
ATOM 946 C C . ASN A 1 122 ? -26.674 1.687 18.096 1.00 58.09 122 ASN A C 1
ATOM 948 O O . ASN A 1 122 ? -27.707 1.197 18.542 1.00 58.09 122 ASN A O 1
ATOM 952 N N . ARG A 1 123 ? -25.922 2.528 18.827 1.00 57.25 123 ARG A N 1
ATOM 953 C CA . ARG A 1 123 ? -26.330 2.988 20.168 1.00 57.25 123 ARG A CA 1
ATOM 954 C C . ARG A 1 123 ? -27.566 3.882 20.107 1.00 57.25 123 ARG A C 1
ATOM 956 O O . ARG A 1 123 ? -28.525 3.629 20.824 1.00 57.25 123 ARG A O 1
ATOM 963 N N . ARG A 1 124 ? -27.583 4.862 19.196 1.00 57.09 124 ARG A N 1
ATOM 964 C CA . ARG A 1 124 ? -28.727 5.775 19.031 1.00 57.09 124 ARG A CA 1
ATOM 965 C C . ARG A 1 124 ? -30.014 5.048 18.632 1.00 57.09 124 ARG A C 1
ATOM 967 O O . ARG A 1 124 ? -31.078 5.397 19.126 1.00 57.09 124 ARG A O 1
ATOM 974 N N . GLN A 1 125 ? -29.933 4.027 17.776 1.00 58.06 125 GLN A N 1
ATOM 975 C CA . GLN A 1 125 ? -31.108 3.216 17.420 1.00 58.06 125 GLN A CA 1
ATOM 976 C C . GLN A 1 125 ? -31.650 2.408 18.606 1.00 58.06 125 GLN A C 1
ATOM 978 O O . GLN A 1 125 ? -32.858 2.241 18.725 1.00 58.06 125 GLN A O 1
ATOM 983 N N . HIS A 1 126 ? -30.776 1.944 19.500 1.00 55.97 126 HIS A N 1
ATOM 984 C CA . HIS A 1 126 ? -31.182 1.195 20.688 1.00 55.97 126 HIS A CA 1
ATOM 985 C C . HIS A 1 126 ? -31.749 2.096 21.804 1.00 55.97 126 HIS A C 1
ATOM 987 O O . HIS A 1 126 ? -32.551 1.639 22.615 1.00 55.97 126 HIS A O 1
ATOM 993 N N . GLU A 1 127 ? -31.351 3.370 21.855 1.00 55.25 127 GLU A N 1
ATOM 994 C CA . GLU A 1 127 ? -31.883 4.367 22.799 1.00 55.25 127 GLU A CA 1
ATOM 995 C C . GLU A 1 127 ? -33.245 4.933 22.362 1.00 55.25 127 GLU A C 1
ATOM 997 O O . GLU A 1 127 ? -34.062 5.268 23.210 1.00 55.25 127 GLU A O 1
ATOM 1002 N N . MET A 1 128 ? -33.523 4.987 21.056 1.00 58.22 128 MET A N 1
ATOM 1003 C CA . MET A 1 128 ? -34.783 5.505 20.490 1.00 58.22 128 MET A CA 1
ATOM 1004 C C . MET A 1 128 ? -35.899 4.447 20.373 1.00 58.22 128 MET A C 1
ATOM 1006 O O . MET A 1 128 ? -36.989 4.760 19.904 1.00 58.22 128 MET A O 1
ATOM 1010 N N . GLY A 1 129 ? -35.618 3.191 20.734 1.00 56.56 129 GLY A N 1
ATOM 1011 C CA . GLY A 1 129 ? -36.531 2.049 20.592 1.00 56.56 129 GLY A CA 1
ATOM 1012 C C . GLY A 1 129 ? -37.159 1.549 21.898 1.00 56.56 129 GLY A C 1
ATOM 1013 O O . GLY A 1 129 ? -37.583 0.395 21.936 1.00 56.56 129 GLY A O 1
ATOM 1014 N N . ARG A 1 130 ? -37.173 2.358 22.965 1.00 44.34 130 ARG A N 1
ATOM 1015 C CA . ARG A 1 130 ? -37.870 2.050 24.225 1.00 44.34 130 ARG A CA 1
ATOM 1016 C C . ARG A 1 130 ? -38.999 3.027 24.489 1.00 44.34 130 ARG A C 1
ATOM 1018 O O . ARG A 1 130 ? -38.753 4.240 24.333 1.00 44.34 130 ARG A O 1
#

pLDDT: mean 76.89, std 19.24, range [42.38, 97.81]

Foldseek 3Di:
DDDDDDDDDDDDPPDDPPPPPPPDPPDQDVVVLVVLVVVLVVVLVVLVVVCVVCLVVQLVVQLVVVCVVVVVVPDDDDPDCVVVVSVVSSVVSSVVSVVVSVVVSVVSVVVSVVSSVVSVVVVVVVVVPD

Radius of gyration: 29.7 Å; chains: 1; bounding box: 66×77×59 Å